Protein AF-A0A6L4Y657-F1 (afdb_monomer)

Structure (mmCIF, N/CA/C/O backbone):
data_AF-A0A6L4Y657-F1
#
_entry.id   AF-A0A6L4Y657-F1
#
loop_
_atom_site.group_PDB
_atom_site.id
_atom_site.type_symbol
_atom_site.label_atom_id
_atom_site.label_alt_id
_atom_site.label_comp_id
_atom_site.label_asym_id
_atom_site.label_entity_id
_atom_site.label_seq_id
_atom_site.pdbx_PDB_ins_code
_atom_site.Cartn_x
_atom_site.Cartn_y
_atom_site.Cartn_z
_atom_site.occupancy
_atom_site.B_iso_or_equiv
_atom_site.auth_seq_id
_atom_site.auth_comp_id
_atom_site.auth_asym_id
_atom_site.auth_atom_id
_atom_site.pdbx_PDB_model_num
ATOM 1 N N . MET A 1 1 ? -23.351 3.516 2.805 1.00 34.28 1 MET A N 1
ATOM 2 C CA . MET A 1 1 ? -22.267 2.798 3.510 1.00 34.28 1 MET A CA 1
ATOM 3 C C . MET A 1 1 ? -21.343 2.207 2.458 1.00 34.28 1 MET A C 1
ATOM 5 O O . MET A 1 1 ? -21.620 1.126 1.951 1.00 34.28 1 MET A O 1
ATOM 9 N N . GLU A 1 2 ? -20.310 2.940 2.047 1.00 42.41 2 GLU A N 1
ATOM 10 C CA . GLU A 1 2 ? -19.305 2.388 1.135 1.00 42.41 2 GLU A CA 1
ATOM 11 C C . GLU A 1 2 ? -18.458 1.377 1.917 1.00 42.41 2 GLU A C 1
ATOM 13 O O . GLU A 1 2 ? -17.798 1.712 2.897 1.00 42.41 2 GLU A O 1
ATOM 18 N N . LYS A 1 3 ? -18.573 0.099 1.549 1.00 40.62 3 LYS A N 1
ATOM 19 C CA . LYS A 1 3 ? -17.854 -1.005 2.184 1.00 40.62 3 LYS A CA 1
ATOM 20 C C . LYS A 1 3 ? -16.340 -0.835 1.999 1.00 40.62 3 LYS A C 1
ATOM 22 O O . LYS A 1 3 ? -15.845 -0.938 0.882 1.00 40.62 3 LYS A O 1
ATOM 27 N N . GLY A 1 4 ? -15.650 -0.640 3.123 1.00 53.66 4 GLY A N 1
ATOM 28 C CA . GLY A 1 4 ? -14.303 -1.119 3.460 1.00 53.66 4 GLY A CA 1
ATOM 29 C C . GLY A 1 4 ? -13.317 -1.326 2.314 1.00 53.66 4 GLY A C 1
ATOM 30 O O . GLY A 1 4 ? -13.069 -2.463 1.908 1.00 53.66 4 GLY A O 1
ATOM 31 N N . LYS A 1 5 ? -12.674 -0.248 1.858 1.00 71.31 5 LYS A N 1
ATOM 32 C CA . LYS A 1 5 ? -11.381 -0.403 1.185 1.00 71.31 5 LYS A CA 1
ATOM 33 C C . LYS A 1 5 ? -10.366 -0.840 2.244 1.00 71.31 5 LYS A C 1
ATOM 35 O O . LYS A 1 5 ? -10.402 -0.363 3.376 1.00 71.31 5 LYS A O 1
ATOM 40 N N . ARG A 1 6 ? -9.510 -1.799 1.891 1.00 83.94 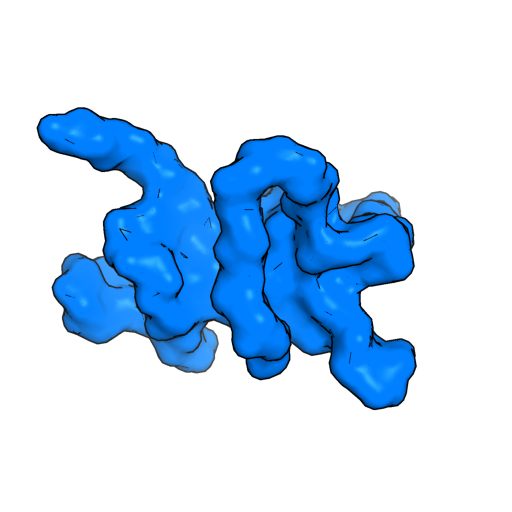6 ARG A N 1
ATOM 41 C CA . ARG A 1 6 ?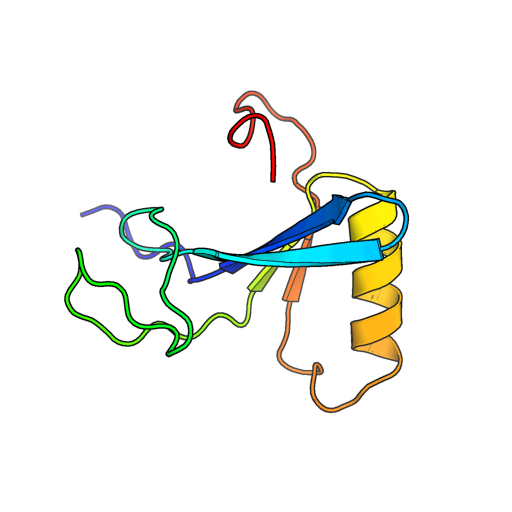 -8.456 -2.297 2.784 1.00 83.94 6 ARG A CA 1
ATOM 42 C C . ARG A 1 6 ? -7.428 -1.195 3.014 1.00 83.94 6 ARG A C 1
ATOM 44 O O . ARG A 1 6 ? -7.122 -0.460 2.075 1.00 83.94 6 ARG A O 1
ATOM 51 N N . ASP A 1 7 ? -6.898 -1.113 4.229 1.00 90.56 7 ASP A N 1
ATOM 52 C CA . ASP A 1 7 ? -5.740 -0.270 4.524 1.00 90.56 7 ASP A CA 1
ATOM 53 C C . ASP A 1 7 ? -4.570 -0.675 3.630 1.00 90.56 7 ASP A C 1
ATOM 55 O O . ASP A 1 7 ? -4.352 -1.869 3.378 1.00 90.56 7 ASP A O 1
ATOM 59 N N . TYR A 1 8 ? -3.838 0.315 3.131 1.00 91.00 8 TYR A N 1
ATOM 60 C CA . TYR A 1 8 ? -2.822 0.084 2.120 1.00 91.00 8 TYR A CA 1
ATOM 61 C C . TYR A 1 8 ? -1.564 0.908 2.359 1.00 91.00 8 TYR A C 1
ATOM 63 O O . TYR A 1 8 ? -1.605 2.003 2.905 1.00 91.00 8 TYR A O 1
ATOM 71 N N . PHE A 1 9 ? -0.436 0.376 1.912 1.00 91.56 9 PHE A N 1
ATOM 72 C CA . PHE A 1 9 ? 0.781 1.135 1.686 1.00 91.56 9 PHE A CA 1
ATOM 73 C C . PHE A 1 9 ? 0.767 1.671 0.264 1.00 91.56 9 PHE A C 1
ATOM 75 O O . PHE A 1 9 ? 0.508 0.909 -0.661 1.00 91.56 9 PHE A O 1
ATOM 82 N N . LEU A 1 10 ? 1.057 2.949 0.079 1.00 91.06 10 LEU A N 1
ATOM 83 C CA . LEU A 1 10 ? 1.434 3.485 -1.220 1.00 91.06 10 LEU A CA 1
ATOM 84 C C . LEU A 1 10 ? 2.945 3.312 -1.367 1.00 91.06 10 LEU A C 1
ATOM 86 O O . LEU A 1 10 ? 3.687 3.791 -0.513 1.00 91.06 10 LEU A O 1
ATOM 90 N N . ALA A 1 11 ? 3.374 2.586 -2.392 1.00 90.62 11 ALA A N 1
ATOM 91 C CA . ALA A 1 11 ? 4.773 2.350 -2.709 1.00 90.62 11 ALA A CA 1
ATOM 92 C C . ALA A 1 11 ? 5.153 3.080 -4.000 1.00 90.62 11 ALA A C 1
ATOM 94 O O . ALA A 1 11 ? 4.442 2.997 -5.002 1.00 90.62 11 ALA A O 1
ATOM 95 N N . CYS A 1 12 ? 6.295 3.748 -3.965 1.00 88.38 12 CYS A N 1
ATOM 96 C CA . CYS A 1 12 ? 6.813 4.612 -5.022 1.00 88.38 12 CYS A CA 1
ATOM 97 C C . CYS A 1 12 ? 8.343 4.590 -4.970 1.00 88.38 12 CYS A C 1
ATOM 99 O O . CYS A 1 12 ? 8.932 4.234 -3.947 1.00 88.38 12 CYS A O 1
ATOM 101 N N . VAL A 1 13 ? 9.000 4.927 -6.076 1.00 86.81 13 VAL A N 1
ATOM 102 C CA . VAL A 1 13 ? 10.461 5.051 -6.111 1.00 86.81 13 VAL A CA 1
ATOM 103 C C . VAL A 1 13 ? 10.825 6.530 -6.032 1.00 86.81 13 VAL A C 1
ATOM 105 O O . VAL A 1 13 ? 10.618 7.268 -6.989 1.00 86.81 13 VAL A O 1
ATOM 108 N N . GLU A 1 14 ? 11.383 6.951 -4.899 1.00 83.88 14 GLU A N 1
ATOM 109 C CA . GLU A 1 14 ? 11.895 8.307 -4.669 1.00 83.88 14 GLU A CA 1
ATOM 110 C C . GLU A 1 14 ? 13.423 8.229 -4.538 1.00 83.88 14 GLU A C 1
ATOM 112 O O . GLU A 1 14 ? 13.946 7.385 -3.808 1.00 83.88 14 GLU A O 1
ATOM 117 N N . ASP A 1 15 ? 14.158 9.047 -5.300 1.00 83.00 15 ASP A N 1
ATOM 118 C CA . ASP A 1 15 ? 15.634 9.071 -5.303 1.00 83.00 15 ASP A CA 1
ATOM 119 C C . ASP A 1 15 ? 16.296 7.687 -5.504 1.00 83.00 15 ASP A C 1
ATOM 121 O O . ASP A 1 15 ? 17.343 7.364 -4.940 1.00 83.00 15 ASP A O 1
ATOM 125 N N . GLY A 1 16 ? 15.662 6.825 -6.308 1.00 80.38 16 GLY A N 1
ATOM 126 C CA . GLY A 1 16 ? 16.143 5.467 -6.594 1.00 80.38 16 GLY A CA 1
ATOM 127 C C . GLY A 1 16 ? 15.938 4.461 -5.455 1.00 80.38 16 GLY A C 1
ATOM 128 O O . GLY A 1 16 ? 16.376 3.316 -5.569 1.00 80.38 16 GLY A O 1
ATOM 129 N N . SER A 1 17 ? 15.260 4.860 -4.379 1.00 82.31 17 SER A N 1
ATOM 130 C CA . SER A 1 17 ? 14.902 4.004 -3.250 1.00 82.31 17 SER A CA 1
ATOM 131 C C . SER A 1 17 ? 13.393 3.795 -3.184 1.00 82.31 17 SER A C 1
ATOM 133 O O . SER A 1 17 ? 12.605 4.676 -3.515 1.00 82.31 17 SER A O 1
ATOM 135 N N . LEU A 1 18 ? 12.973 2.608 -2.746 1.00 84.50 18 LEU A N 1
ATOM 136 C CA . LEU A 1 18 ? 11.556 2.324 -2.567 1.00 84.50 18 LEU A CA 1
ATOM 137 C C . LEU A 1 18 ? 11.043 2.998 -1.284 1.00 84.50 18 LEU A C 1
ATOM 139 O O . LEU A 1 18 ? 11.416 2.608 -0.177 1.00 84.50 18 LEU A O 1
ATOM 143 N N . SER A 1 19 ? 10.164 3.978 -1.452 1.00 88.19 19 SER A N 1
ATOM 144 C CA . SER A 1 19 ? 9.441 4.685 -0.398 1.00 88.19 19 SER A CA 1
ATOM 145 C C . SER A 1 19 ? 8.062 4.044 -0.213 1.00 88.19 19 SER A C 1
ATOM 147 O O . SER A 1 19 ? 7.411 3.653 -1.184 1.00 88.19 19 SER A O 1
ATOM 149 N N . MET A 1 20 ? 7.626 3.869 1.039 1.00 88.12 20 MET A N 1
ATOM 150 C CA . MET A 1 20 ? 6.331 3.270 1.380 1.00 88.12 20 MET A CA 1
ATOM 151 C C . MET A 1 20 ? 5.621 4.100 2.447 1.00 88.12 20 MET A C 1
ATOM 153 O O . MET A 1 20 ? 6.114 4.226 3.566 1.00 88.12 20 MET A O 1
ATOM 157 N N . LYS A 1 21 ? 4.431 4.614 2.130 1.00 91.31 21 LYS A N 1
ATOM 158 C CA . LYS A 1 21 ? 3.627 5.445 3.039 1.00 91.31 21 LYS A CA 1
ATOM 159 C C . LYS A 1 21 ? 2.307 4.745 3.388 1.00 91.31 21 LYS A C 1
ATOM 161 O O . LYS A 1 21 ? 1.613 4.290 2.478 1.00 91.31 21 LYS A O 1
ATOM 166 N N . PRO A 1 22 ? 1.948 4.591 4.674 1.00 92.69 22 PRO A N 1
ATOM 167 C CA . PRO A 1 22 ? 0.728 3.896 5.082 1.00 92.69 22 PRO A CA 1
ATOM 168 C C . PRO A 1 22 ? -0.501 4.814 4.998 1.00 92.69 22 PRO A C 1
ATOM 170 O O . PRO A 1 22 ? -0.456 5.952 5.450 1.00 92.69 22 PRO A O 1
ATOM 173 N N . TYR A 1 23 ? -1.620 4.312 4.476 1.00 92.12 23 TYR A N 1
ATOM 174 C CA . TYR A 1 23 ? -2.883 5.042 4.343 1.00 92.12 23 TYR A CA 1
ATOM 175 C C . TYR A 1 23 ? -4.063 4.232 4.880 1.00 92.12 23 TYR A C 1
ATOM 177 O O . TYR A 1 23 ? -4.178 3.019 4.673 1.00 92.12 23 TYR A O 1
ATOM 185 N N . CYS A 1 24 ? -4.984 4.934 5.536 1.00 92.00 24 CYS A N 1
ATOM 186 C CA . CYS A 1 24 ? -6.233 4.370 6.015 1.00 92.00 24 CYS A CA 1
ATOM 187 C C . CYS A 1 24 ? -7.141 4.036 4.829 1.00 92.00 24 CYS A C 1
ATOM 189 O O . CYS A 1 24 ? -7.486 4.911 4.035 1.00 92.00 24 CYS A O 1
ATOM 191 N N . GLY A 1 25 ? -7.606 2.792 4.736 1.00 87.88 25 GLY A N 1
ATOM 192 C CA . GLY A 1 25 ? -8.546 2.397 3.688 1.00 87.88 25 GLY A CA 1
ATOM 193 C C . GLY A 1 25 ? -9.921 3.055 3.850 1.00 87.88 25 GLY A C 1
ATOM 194 O O . GLY A 1 25 ? -10.625 3.275 2.867 1.00 87.88 25 GLY A O 1
ATOM 195 N N . SER A 1 26 ? -10.288 3.416 5.083 1.00 87.50 26 SER A N 1
ATOM 196 C CA . SER A 1 26 ? -11.587 4.017 5.398 1.00 87.50 26 SER A CA 1
ATOM 197 C C . SER A 1 26 ? -11.668 5.496 5.003 1.00 87.50 26 SER A C 1
ATOM 199 O O . SER A 1 26 ? -12.580 5.883 4.276 1.00 87.50 26 SER A O 1
ATOM 201 N N . CYS A 1 27 ? -10.709 6.323 5.441 1.00 88.94 27 CYS A N 1
ATOM 202 C CA . CYS A 1 27 ? -10.728 7.771 5.185 1.00 88.94 27 CYS A CA 1
ATOM 203 C C . CYS A 1 27 ? -9.736 8.244 4.113 1.00 88.94 27 CYS A C 1
ATOM 205 O O . CYS A 1 27 ? -9.818 9.391 3.686 1.00 88.94 27 CYS A O 1
ATOM 207 N N . GLY A 1 28 ? -8.800 7.396 3.677 1.00 87.69 28 GLY A N 1
ATOM 208 C CA . GLY A 1 28 ? -7.782 7.750 2.683 1.00 87.69 28 GLY A CA 1
ATOM 209 C C . GLY A 1 28 ? -6.661 8.656 3.198 1.00 87.69 28 GLY A C 1
ATOM 210 O O . GLY A 1 28 ? -5.830 9.078 2.401 1.00 87.69 28 GLY A O 1
ATOM 211 N N . LEU A 1 29 ? -6.620 8.964 4.498 1.00 90.56 29 LEU A N 1
ATOM 212 C CA . LEU A 1 29 ? -5.553 9.766 5.102 1.00 90.56 29 LEU A CA 1
ATOM 213 C C . LEU A 1 29 ? -4.338 8.909 5.456 1.00 90.56 29 LEU A C 1
ATOM 215 O O . LEU A 1 29 ? -4.472 7.714 5.733 1.00 90.56 29 LEU A O 1
ATOM 219 N N . GLN A 1 30 ? -3.165 9.541 5.465 1.00 91.69 30 GLN A N 1
ATOM 220 C CA . GLN A 1 30 ? -1.929 8.900 5.894 1.00 91.69 30 GLN A CA 1
ATOM 221 C C . GLN A 1 30 ? -2.028 8.500 7.373 1.00 91.69 30 GLN A C 1
ATOM 223 O O . GLN A 1 30 ? -2.582 9.231 8.195 1.00 91.69 30 GLN A O 1
ATOM 228 N N . LEU A 1 31 ? -1.529 7.310 7.691 1.00 92.25 31 LEU A N 1
ATOM 229 C CA . LEU A 1 31 ? -1.437 6.801 9.055 1.00 92.25 31 LEU A CA 1
ATOM 230 C C . LEU A 1 31 ? -0.150 7.303 9.708 1.00 92.25 31 LEU A C 1
ATOM 232 O O . LEU A 1 31 ? 0.841 7.562 9.023 1.00 92.25 31 LEU A O 1
ATOM 236 N N . ASN A 1 32 ? -0.158 7.401 11.034 1.00 91.56 32 ASN A N 1
ATOM 237 C CA . ASN A 1 32 ? 1.059 7.683 11.786 1.00 91.56 32 ASN A CA 1
ATOM 238 C C . ASN A 1 32 ? 1.998 6.454 11.825 1.00 91.56 32 ASN A C 1
ATOM 240 O O . ASN A 1 32 ? 1.700 5.394 11.266 1.00 91.56 32 ASN A O 1
ATOM 244 N N . GLU A 1 33 ? 3.136 6.597 12.502 1.00 88.00 33 GLU A N 1
ATOM 245 C CA . GLU A 1 33 ? 4.160 5.547 12.639 1.00 88.00 33 GLU A CA 1
ATOM 246 C C . GLU A 1 33 ? 3.640 4.284 13.345 1.00 88.00 33 GLU A C 1
ATOM 248 O O . GLU A 1 33 ? 4.099 3.176 13.063 1.00 88.00 33 GLU A O 1
ATOM 253 N N . ASP A 1 34 ? 2.624 4.436 14.196 1.00 90.62 34 ASP A N 1
ATOM 254 C CA . ASP A 1 34 ? 1.942 3.339 14.877 1.00 90.62 34 ASP A CA 1
ATOM 255 C C . ASP A 1 34 ? 0.868 2.667 14.014 1.00 90.62 34 ASP A C 1
ATOM 257 O O . ASP A 1 34 ? 0.189 1.771 14.500 1.00 90.62 34 ASP A O 1
ATOM 261 N N . TYR A 1 35 ? 0.677 3.059 12.749 1.00 90.19 35 TYR A N 1
ATOM 262 C CA . TYR A 1 35 ? -0.438 2.610 11.898 1.00 90.19 35 TYR A CA 1
ATOM 263 C C . TYR A 1 35 ? -1.821 2.957 12.465 1.00 90.19 35 TYR A C 1
ATOM 265 O O . TYR A 1 35 ? -2.820 2.297 12.163 1.00 90.19 35 TYR A O 1
ATOM 273 N N . PHE A 1 36 ? -1.896 4.005 13.277 1.00 92.56 36 PHE A N 1
ATOM 274 C CA . PHE A 1 36 ? -3.131 4.527 13.829 1.00 92.56 36 PHE A CA 1
ATOM 275 C C . PHE A 1 36 ? -3.670 5.654 12.947 1.00 92.56 36 PHE A C 1
ATOM 277 O O . PHE A 1 36 ? -2.952 6.570 12.538 1.00 92.56 36 PHE A O 1
ATOM 284 N N . CYS A 1 37 ? -4.963 5.584 12.640 1.00 92.25 37 CYS A N 1
ATOM 285 C CA . CYS A 1 37 ? -5.656 6.649 11.936 1.00 92.25 37 CYS A CA 1
ATOM 286 C C . CYS A 1 37 ? -6.275 7.607 12.949 1.00 92.25 37 CYS A C 1
ATOM 288 O O . CYS A 1 37 ? -7.275 7.263 13.577 1.00 92.25 37 CYS A O 1
ATOM 290 N N . GLU A 1 38 ? -5.751 8.827 13.057 1.00 92.56 38 GLU A N 1
ATOM 291 C CA . GLU A 1 38 ? -6.299 9.838 13.973 1.00 92.56 38 GLU A CA 1
ATOM 292 C C . GLU A 1 38 ? -7.731 10.252 13.607 1.00 92.56 38 GLU A C 1
ATOM 294 O O . GLU A 1 38 ? -8.562 10.473 14.483 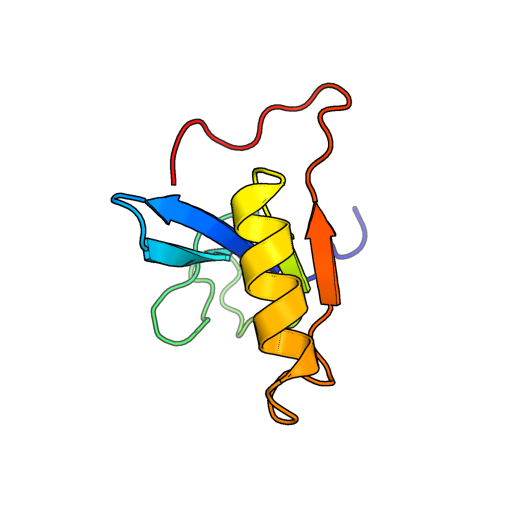1.00 92.56 38 GLU A O 1
ATOM 299 N N . ASN A 1 39 ? -8.059 10.270 12.313 1.00 91.31 39 ASN A N 1
ATOM 300 C CA . ASN A 1 39 ? -9.391 10.643 11.837 1.00 91.31 39 ASN A CA 1
ATOM 301 C C . ASN A 1 39 ? -10.453 9.562 12.101 1.00 91.31 39 ASN A C 1
ATOM 303 O O . ASN A 1 39 ? -11.592 9.876 12.428 1.00 91.31 39 ASN A O 1
ATOM 307 N N . CYS A 1 40 ? -10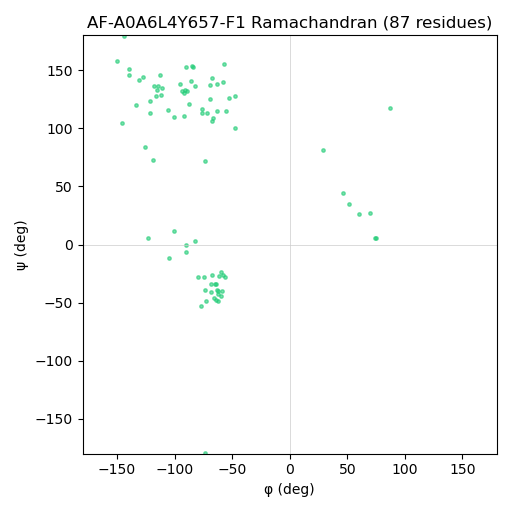.100 8.285 11.937 1.00 90.31 40 CYS A N 1
ATOM 308 C CA . CYS A 1 40 ? -11.006 7.164 12.221 1.00 90.31 40 CYS A CA 1
ATOM 309 C C . CYS A 1 40 ? -10.902 6.675 13.673 1.00 90.31 40 CYS A C 1
ATOM 311 O O . CYS A 1 40 ? -11.641 5.770 14.059 1.00 90.31 40 CYS A O 1
ATOM 313 N N . GLN A 1 41 ? -9.948 7.213 14.440 1.00 91.75 41 GLN A N 1
ATOM 314 C CA . GLN A 1 41 ? -9.575 6.783 15.787 1.00 91.75 41 GLN A CA 1
ATOM 315 C C . GLN A 1 41 ? -9.424 5.258 15.904 1.00 91.75 41 GLN A C 1
ATOM 317 O O . GLN A 1 41 ? -9.944 4.630 16.823 1.00 91.75 41 GLN A O 1
ATOM 322 N N . SER A 1 42 ? -8.765 4.645 14.919 1.00 89.19 42 SER A N 1
ATOM 323 C CA . SER A 1 42 ? -8.705 3.189 14.767 1.00 89.19 42 SER A CA 1
ATOM 324 C C . SER A 1 42 ? -7.318 2.712 14.350 1.00 89.19 42 SER A C 1
ATOM 326 O O . SER A 1 42 ? -6.633 3.369 13.565 1.00 89.19 42 SER A O 1
ATOM 328 N N . GLN A 1 43 ? -6.942 1.531 14.841 1.00 91.69 43 GLN A N 1
ATOM 329 C CA . GLN A 1 43 ? -5.727 0.830 14.440 1.00 91.69 43 GLN A CA 1
ATOM 330 C C . GLN A 1 43 ? -5.924 0.184 13.063 1.00 91.69 43 GLN A C 1
ATOM 332 O O . GLN A 1 43 ? -6.757 -0.712 12.907 1.00 91.69 43 GLN A O 1
ATOM 337 N N . CYS A 1 44 ? -5.147 0.614 12.074 1.00 90.12 44 CYS A N 1
ATOM 338 C CA . CYS A 1 44 ? -5.186 0.069 10.722 1.00 90.12 44 CYS A CA 1
ATOM 339 C C . CYS A 1 44 ? -4.201 -1.094 10.568 1.00 90.12 44 CYS A C 1
ATOM 341 O O . CYS A 1 44 ? -3.176 -1.178 11.249 1.00 90.12 44 CYS A O 1
ATOM 343 N N . ARG A 1 45 ? -4.504 -2.011 9.643 1.00 87.94 45 ARG A N 1
ATOM 344 C CA . ARG A 1 45 ? -3.636 -3.155 9.332 1.00 87.94 45 ARG A CA 1
ATOM 3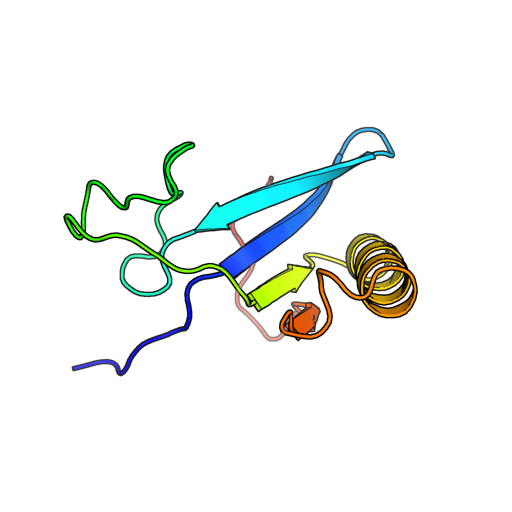45 C C . ARG A 1 45 ? -3.332 -3.198 7.843 1.00 87.94 45 ARG A C 1
ATOM 347 O O . ARG A 1 45 ? -3.949 -3.940 7.076 1.00 87.94 45 ARG A O 1
ATOM 354 N N . CYS A 1 46 ? -2.323 -2.431 7.450 1.00 87.06 46 CYS A N 1
ATOM 355 C CA . CYS A 1 46 ? -1.845 -2.389 6.077 1.00 87.06 46 CYS A CA 1
ATOM 356 C C . CYS A 1 46 ? -1.198 -3.731 5.698 1.00 87.06 46 CYS A C 1
ATOM 358 O O . CYS A 1 46 ? -0.104 -4.073 6.136 1.00 87.06 46 CYS A O 1
ATOM 360 N N . THR A 1 47 ? -1.899 -4.514 4.884 1.00 87.56 47 THR A N 1
ATOM 361 C CA . THR A 1 47 ? -1.396 -5.767 4.271 1.00 87.56 47 THR A CA 1
ATOM 362 C C . THR A 1 47 ? -1.490 -5.716 2.749 1.00 87.56 47 THR A C 1
ATOM 364 O O . THR A 1 47 ? -1.235 -6.690 2.043 1.00 87.56 47 THR A O 1
ATOM 367 N N . HIS A 1 48 ? -1.876 -4.560 2.229 1.00 90.06 48 HIS A N 1
ATOM 368 C CA . HIS A 1 48 ? -2.036 -4.309 0.818 1.00 90.06 48 HIS A CA 1
ATOM 369 C C . HIS A 1 48 ? -1.064 -3.212 0.406 1.00 90.06 48 HIS A C 1
ATOM 371 O O . HIS A 1 48 ? -0.900 -2.239 1.134 1.00 90.06 48 HIS A O 1
ATOM 377 N N . VAL A 1 49 ? -0.398 -3.376 -0.725 1.00 91.19 49 VAL A N 1
ATOM 378 C CA . VAL A 1 49 ? 0.583 -2.433 -1.253 1.00 91.19 49 VAL A CA 1
ATOM 379 C C . VAL A 1 49 ? 0.112 -2.003 -2.629 1.00 91.19 49 VAL A C 1
ATOM 381 O O . VAL A 1 49 ? -0.115 -2.838 -3.500 1.00 91.19 49 VAL A O 1
ATOM 384 N N . LYS A 1 50 ? -0.042 -0.701 -2.811 1.00 91.12 50 LYS A N 1
ATOM 385 C CA . LYS A 1 50 ? -0.404 -0.065 -4.067 1.00 91.12 50 LYS A CA 1
ATOM 386 C C . LYS A 1 50 ? 0.834 0.596 -4.623 1.00 91.12 50 LYS A C 1
ATOM 388 O O . LYS A 1 50 ? 1.365 1.510 -4.005 1.00 91.12 50 LYS A O 1
ATOM 393 N N . CYS A 1 51 ? 1.292 0.117 -5.761 1.00 90.62 51 CYS A N 1
ATOM 394 C CA . CYS A 1 51 ? 2.437 0.668 -6.459 1.00 90.62 51 CYS A CA 1
ATOM 395 C C . CYS A 1 51 ? 1.959 1.717 -7.456 1.00 90.62 51 CYS A C 1
ATOM 397 O O . CYS A 1 51 ? 1.025 1.460 -8.221 1.00 90.62 51 CYS A O 1
ATOM 399 N N . GLU A 1 52 ? 2.580 2.891 -7.426 1.00 86.25 52 GLU A N 1
ATOM 400 C CA . GLU A 1 52 ? 2.257 3.991 -8.337 1.00 86.25 52 GLU A CA 1
ATOM 401 C C . GLU A 1 52 ? 2.584 3.638 -9.797 1.00 86.25 52 GLU A C 1
ATOM 403 O O . GLU A 1 52 ? 1.859 4.006 -10.721 1.00 86.25 52 GLU A O 1
ATOM 408 N N . ASP A 1 53 ? 3.642 2.859 -9.999 1.00 85.62 53 ASP A N 1
ATOM 409 C CA . ASP A 1 53 ? 4.237 2.591 -11.300 1.00 85.62 53 ASP A CA 1
ATOM 410 C C . ASP A 1 53 ? 4.763 1.142 -11.401 1.00 85.62 53 ASP A C 1
ATOM 412 O O . ASP A 1 53 ? 4.639 0.320 -10.485 1.00 85.62 53 ASP A O 1
ATOM 416 N N . ARG A 1 54 ? 5.313 0.785 -12.568 1.00 86.50 54 ARG A N 1
ATOM 417 C CA . ARG A 1 54 ? 5.826 -0.572 -12.824 1.00 86.50 54 ARG A CA 1
ATOM 418 C C . ARG A 1 54 ? 7.152 -0.862 -12.128 1.00 86.50 54 ARG A C 1
ATOM 420 O O . ARG A 1 54 ? 7.405 -2.033 -11.831 1.00 86.50 54 ARG A O 1
ATOM 427 N N . ASP A 1 55 ? 7.977 0.144 -11.878 1.00 87.44 55 ASP A N 1
ATOM 428 C CA . ASP A 1 55 ? 9.272 -0.013 -11.223 1.00 87.44 55 ASP A CA 1
ATOM 429 C C . ASP A 1 55 ? 9.057 -0.295 -9.734 1.00 87.44 55 ASP A C 1
ATOM 431 O O . ASP A 1 55 ? 9.545 -1.310 -9.224 1.00 87.44 55 ASP A O 1
ATOM 435 N N . SER A 1 56 ? 8.217 0.502 -9.063 1.00 89.38 56 SER A N 1
ATOM 436 C CA . SER A 1 56 ? 7.803 0.248 -7.674 1.00 89.38 56 SER A CA 1
ATOM 437 C C . SER A 1 56 ? 7.107 -1.111 -7.515 1.00 89.38 56 SER A C 1
ATOM 439 O O . SER A 1 56 ? 7.397 -1.844 -6.563 1.00 89.38 56 SER A O 1
ATOM 441 N N . TYR A 1 57 ? 6.263 -1.508 -8.476 1.00 91.06 57 TYR A N 1
ATOM 442 C CA . TYR A 1 57 ? 5.645 -2.840 -8.498 1.00 91.06 57 TYR A CA 1
ATOM 443 C C . TYR A 1 57 ? 6.677 -3.963 -8.613 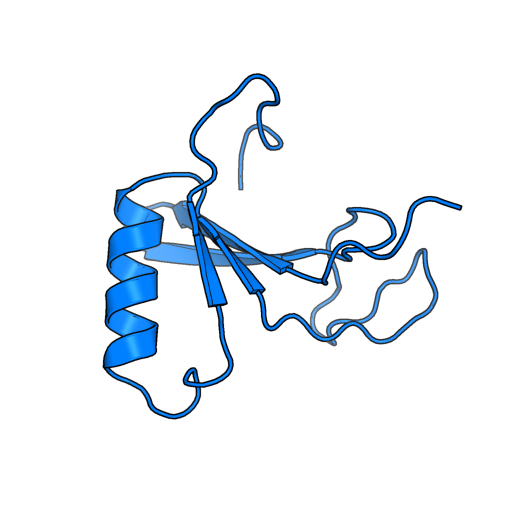1.00 91.06 57 TYR A C 1
ATOM 445 O O . TYR A 1 57 ? 6.632 -4.923 -7.846 1.00 91.06 57 TYR A O 1
ATOM 453 N N . SER A 1 58 ? 7.615 -3.852 -9.554 1.00 89.44 58 SER A N 1
ATOM 454 C CA . SER A 1 58 ? 8.620 -4.892 -9.797 1.00 89.44 58 SER A CA 1
ATOM 455 C C . SER A 1 58 ? 9.529 -5.088 -8.582 1.00 89.44 58 SER A C 1
ATOM 457 O O . SER A 1 58 ? 9.841 -6.223 -8.216 1.00 89.44 58 SER A O 1
ATOM 459 N N . LEU A 1 59 ? 9.905 -3.992 -7.914 1.00 88.69 59 LEU A N 1
ATOM 460 C CA . LEU A 1 59 ? 10.664 -4.033 -6.665 1.00 88.69 59 LEU A CA 1
ATOM 461 C C . LEU A 1 59 ? 9.864 -4.696 -5.537 1.00 88.69 59 LEU A C 1
ATOM 463 O O . LEU A 1 59 ? 10.386 -5.596 -4.874 1.00 88.69 59 LEU A O 1
ATOM 467 N N . MET A 1 60 ? 8.597 -4.314 -5.339 1.00 89.19 60 MET A N 1
ATOM 468 C CA . MET A 1 60 ? 7.776 -4.908 -4.278 1.00 89.19 60 MET A CA 1
ATOM 469 C C . MET A 1 60 ? 7.419 -6.369 -4.518 1.00 89.19 60 MET A C 1
ATOM 471 O O . MET A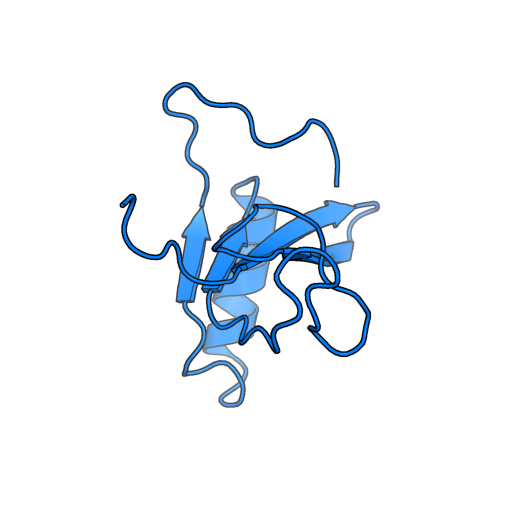 1 60 ? 7.487 -7.165 -3.583 1.00 89.19 60 MET A O 1
ATOM 475 N N . ASP A 1 61 ? 7.093 -6.756 -5.748 1.00 90.12 61 ASP A N 1
ATOM 476 C CA . ASP A 1 61 ? 6.843 -8.154 -6.103 1.00 90.12 61 ASP A CA 1
ATOM 477 C C . ASP A 1 61 ? 8.083 -9.020 -5.824 1.00 90.12 61 ASP A C 1
ATOM 479 O O . ASP A 1 61 ? 7.985 -10.076 -5.190 1.00 90.12 61 ASP A O 1
ATOM 483 N N . ALA A 1 62 ? 9.273 -8.536 -6.197 1.00 88.88 62 ALA A N 1
ATOM 484 C CA . ALA A 1 62 ? 10.526 -9.216 -5.888 1.00 88.88 62 ALA A CA 1
ATOM 485 C C . ALA A 1 62 ? 10.779 -9.320 -4.372 1.00 88.88 62 ALA A C 1
ATOM 487 O O . ALA A 1 62 ? 11.240 -10.364 -3.902 1.00 88.88 62 ALA A O 1
ATOM 488 N N . LEU A 1 63 ? 10.469 -8.275 -3.596 1.00 87.00 63 LEU A N 1
ATOM 489 C CA . LEU A 1 63 ? 10.608 -8.275 -2.135 1.00 87.00 63 LEU A CA 1
ATOM 490 C C . LEU A 1 63 ? 9.657 -9.271 -1.464 1.00 87.00 63 LEU A C 1
ATOM 492 O O . LEU A 1 63 ? 10.098 -10.046 -0.612 1.00 87.00 63 LEU A O 1
ATOM 496 N N . ILE A 1 64 ? 8.385 -9.290 -1.874 1.00 87.38 64 ILE A N 1
ATOM 497 C CA . ILE A 1 64 ? 7.364 -10.202 -1.342 1.00 87.38 64 ILE A CA 1
ATOM 498 C C . ILE A 1 64 ? 7.744 -11.658 -1.620 1.00 87.38 64 ILE A C 1
ATOM 500 O O . ILE A 1 64 ? 7.649 -12.505 -0.734 1.00 87.38 64 ILE A O 1
ATOM 504 N N . LYS A 1 65 ? 8.236 -11.952 -2.829 1.00 86.88 65 LYS A N 1
ATOM 505 C CA . LYS A 1 65 ? 8.669 -13.305 -3.209 1.00 86.88 65 LYS A CA 1
ATOM 506 C C . LYS A 1 65 ? 9.920 -13.769 -2.466 1.00 86.88 65 LYS A C 1
ATOM 508 O O . LYS A 1 65 ? 10.045 -14.958 -2.183 1.00 86.88 65 LYS A O 1
ATOM 513 N N . LYS A 1 66 ? 10.849 -12.859 -2.158 1.00 87.00 66 LYS A N 1
ATOM 514 C CA . LYS A 1 66 ? 12.111 -13.191 -1.475 1.00 87.00 66 LYS A CA 1
ATOM 515 C C . LYS A 1 66 ? 11.963 -13.374 0.035 1.00 87.00 66 LYS A C 1
ATOM 517 O O . LYS A 1 66 ? 12.758 -14.098 0.622 1.00 87.00 66 LYS A O 1
ATOM 522 N N . ASN A 1 67 ? 10.989 -12.722 0.668 1.00 85.12 67 ASN A N 1
ATOM 523 C CA . ASN A 1 67 ? 10.880 -12.666 2.126 1.00 85.12 67 ASN A CA 1
ATOM 524 C C . ASN A 1 67 ? 9.544 -13.229 2.622 1.00 85.12 67 ASN A C 1
ATOM 526 O O . ASN A 1 67 ? 8.495 -12.606 2.475 1.00 85.12 67 ASN A O 1
ATOM 530 N N . GLU A 1 68 ? 9.589 -14.358 3.336 1.00 80.94 68 GLU A N 1
ATOM 531 C CA . GLU A 1 68 ? 8.387 -15.028 3.856 1.00 80.94 68 GLU A CA 1
ATOM 532 C C . GLU A 1 68 ? 7.551 -14.166 4.813 1.00 80.94 68 GLU A C 1
ATOM 534 O O . GLU A 1 68 ? 6.3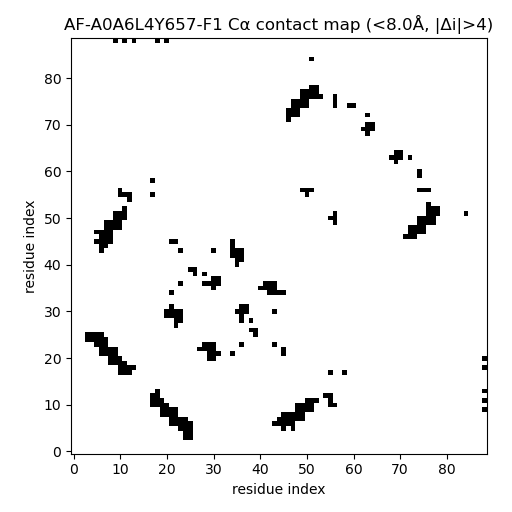43 -14.364 4.928 1.00 80.94 68 GLU A O 1
ATOM 539 N N . ARG A 1 69 ? 8.164 -13.163 5.455 1.00 81.69 69 ARG A N 1
ATOM 540 C CA . ARG A 1 69 ? 7.467 -12.181 6.304 1.00 81.69 69 ARG A CA 1
ATOM 541 C C . ARG A 1 69 ? 6.377 -11.413 5.557 1.00 81.69 69 ARG A C 1
ATOM 543 O O . ARG A 1 69 ? 5.402 -10.993 6.174 1.00 81.69 69 ARG A O 1
ATOM 550 N N . PHE A 1 70 ? 6.510 -11.279 4.241 1.00 80.81 70 PHE A N 1
ATOM 551 C CA . PHE A 1 70 ? 5.544 -10.592 3.396 1.00 80.81 70 PHE A CA 1
ATOM 552 C C . PHE A 1 70 ? 4.605 -11.550 2.648 1.00 80.81 70 PHE A C 1
ATOM 554 O O . PHE A 1 70 ? 3.849 -11.100 1.799 1.00 80.81 70 PHE A O 1
ATOM 561 N N . LYS A 1 71 ? 4.560 -12.852 2.977 1.00 78.19 71 LYS A N 1
ATOM 562 C CA . LYS A 1 71 ? 3.647 -13.817 2.318 1.00 78.19 71 LYS A CA 1
ATOM 563 C C . LYS A 1 71 ? 2.166 -13.431 2.379 1.00 78.19 71 LYS A C 1
ATOM 565 O O . LYS A 1 71 ? 1.400 -13.822 1.509 1.00 78.19 71 LYS A O 1
ATOM 570 N N . ASN A 1 72 ? 1.765 -12.687 3.409 1.00 84.75 72 ASN A N 1
ATOM 571 C CA . ASN A 1 72 ? 0.390 -12.203 3.569 1.00 84.75 72 ASN A CA 1
ATOM 572 C C . ASN A 1 72 ? 0.156 -10.830 2.923 1.00 84.75 72 ASN A C 1
ATOM 574 O O . ASN A 1 72 ? -0.946 -10.292 3.025 1.00 84.75 72 ASN A O 1
ATOM 578 N N . PHE A 1 73 ? 1.186 -10.244 2.310 1.00 88.31 73 PHE A N 1
ATOM 579 C CA . PHE A 1 73 ? 1.070 -8.977 1.614 1.00 88.31 73 PHE A CA 1
ATOM 580 C C . PHE A 1 73 ? 0.595 -9.214 0.188 1.00 88.31 73 PHE A C 1
ATOM 582 O O . PHE A 1 73 ? 0.995 -10.160 -0.486 1.00 88.31 73 PHE A O 1
ATOM 589 N N . THR A 1 74 ? -0.269 -8.321 -0.268 1.00 88.56 74 THR A N 1
ATOM 590 C CA . THR A 1 74 ? -0.753 -8.292 -1.648 1.00 88.56 74 THR A CA 1
ATOM 591 C C . THR A 1 74 ? -0.259 -7.016 -2.297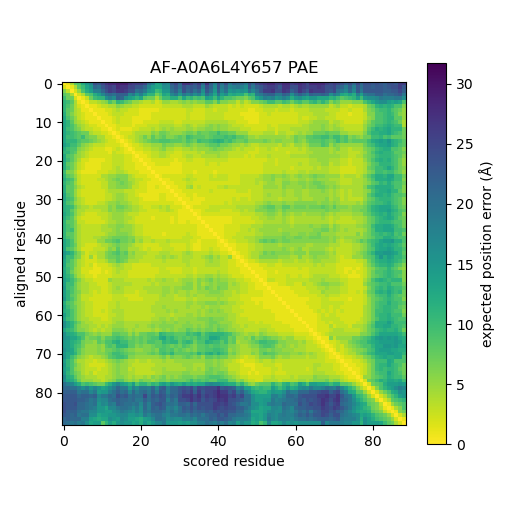 1.00 88.56 74 THR A C 1
ATOM 593 O O . THR A 1 74 ? -0.320 -5.965 -1.667 1.00 88.56 74 THR A O 1
ATOM 596 N N . VAL A 1 75 ? 0.226 -7.105 -3.532 1.00 90.25 75 VAL A N 1
ATOM 597 C CA . VAL A 1 75 ? 0.691 -5.951 -4.302 1.00 90.25 75 VAL A CA 1
ATOM 598 C C . VAL A 1 75 ? -0.206 -5.753 -5.519 1.00 90.25 75 VAL A C 1
ATOM 600 O O . VAL A 1 75 ? -0.530 -6.713 -6.217 1.00 90.25 75 VAL A O 1
ATOM 603 N N . GLU A 1 76 ? -0.632 -4.519 -5.756 1.00 89.62 76 GLU A N 1
ATOM 604 C CA . GLU A 1 76 ? -1.332 -4.109 -6.970 1.00 89.62 76 GLU A CA 1
ATOM 605 C C . GLU A 1 76 ? -0.634 -2.901 -7.586 1.00 89.62 76 GLU A C 1
ATOM 607 O O . GLU A 1 76 ? -0.124 -2.036 -6.878 1.00 89.62 76 GLU A O 1
ATOM 612 N N . ILE A 1 77 ? -0.610 -2.836 -8.913 1.00 87.69 77 ILE A N 1
ATOM 613 C CA . ILE A 1 77 ? -0.189 -1.637 -9.632 1.00 87.69 77 ILE A CA 1
ATOM 614 C C . ILE A 1 77 ? -1.416 -0.769 -9.899 1.00 87.69 77 ILE A C 1
ATOM 616 O O . ILE A 1 77 ? -2.438 -1.252 -10.395 1.00 87.69 77 ILE A O 1
ATOM 620 N N . LEU A 1 78 ? -1.304 0.524 -9.611 1.00 81.94 78 LEU A N 1
ATOM 621 C CA . LEU A 1 78 ? -2.293 1.525 -9.988 1.00 81.94 78 LEU A CA 1
ATOM 622 C C . LEU A 1 78 ? -2.186 1.787 -11.497 1.00 81.94 78 LEU A C 1
ATOM 624 O O . LEU A 1 78 ? -1.692 2.813 -11.950 1.00 81.94 78 LEU A O 1
ATOM 628 N N . LEU A 1 79 ? -2.626 0.827 -12.315 1.00 64.12 79 LEU A N 1
ATOM 629 C CA . LEU A 1 79 ? -2.724 1.021 -13.759 1.00 64.12 79 LEU A CA 1
ATOM 630 C C . LEU A 1 79 ? -3.808 2.068 -14.019 1.00 64.12 79 LEU A C 1
ATOM 632 O O . LEU A 1 79 ? -4.992 1.812 -13.808 1.00 64.12 79 LEU A O 1
ATOM 636 N N . ASN A 1 80 ? -3.385 3.257 -14.445 1.00 54.59 80 ASN A N 1
ATOM 637 C CA . ASN A 1 80 ? -4.240 4.406 -14.720 1.00 54.59 80 ASN A CA 1
ATOM 638 C C . ASN A 1 80 ? -5.469 4.048 -15.572 1.00 54.59 80 ASN A C 1
ATOM 640 O O . ASN A 1 80 ? -5.420 3.991 -16.798 1.00 54.59 80 ASN A O 1
ATOM 644 N N . GLY A 1 81 ? -6.604 3.901 -14.893 1.00 47.53 81 GLY A N 1
ATOM 645 C CA . GLY A 1 81 ? -7.946 4.021 -15.440 1.00 47.53 81 GLY A CA 1
ATOM 646 C C . GLY A 1 81 ? -8.671 5.170 -14.739 1.00 47.53 81 GLY A C 1
ATOM 647 O O . GLY A 1 81 ? -9.558 4.937 -13.927 1.00 47.53 81 GLY A O 1
ATOM 648 N N . ASN A 1 82 ? -8.288 6.414 -15.046 1.00 42.72 82 ASN A N 1
ATOM 649 C CA . ASN A 1 82 ? -9.050 7.641 -14.750 1.00 42.72 82 ASN A CA 1
ATOM 650 C C . ASN A 1 82 ? -9.211 8.131 -13.293 1.00 42.72 82 ASN A C 1
ATOM 652 O O . ASN A 1 82 ? -10.151 8.877 -13.034 1.00 42.72 82 ASN A O 1
ATOM 656 N N . LYS A 1 83 ? -8.304 7.840 -12.350 1.00 44.31 83 LYS A N 1
ATOM 657 C CA . LYS A 1 83 ? -8.149 8.666 -11.128 1.00 44.31 83 LYS A CA 1
ATOM 658 C C . LYS A 1 83 ? -6.681 8.697 -10.722 1.00 44.31 83 LYS A C 1
ATOM 660 O O . LYS A 1 83 ? -6.176 7.696 -10.229 1.00 44.31 83 LYS A O 1
ATOM 665 N N . GLN A 1 84 ? -6.016 9.824 -10.975 1.00 43.75 84 GLN A N 1
ATOM 666 C CA . GLN A 1 84 ? -4.646 10.060 -10.522 1.00 43.75 84 GLN A CA 1
ATOM 667 C C . GLN A 1 84 ? -4.575 9.797 -9.005 1.00 43.75 84 GLN A C 1
ATOM 669 O O . GLN A 1 84 ? -5.385 10.378 -8.272 1.00 43.75 84 GLN A O 1
ATOM 674 N N . PRO A 1 85 ? -3.668 8.933 -8.510 1.00 51.41 85 PRO A N 1
ATOM 675 C CA . PRO A 1 85 ? -3.266 9.010 -7.111 1.00 51.41 85 PRO A CA 1
ATOM 676 C C . PRO A 1 85 ? -2.711 10.421 -6.835 1.00 51.41 85 PRO A C 1
ATOM 678 O O . PRO A 1 85 ? -2.332 11.115 -7.785 1.00 51.41 85 PRO A O 1
ATOM 681 N N . PRO A 1 86 ? -2.743 10.899 -5.576 1.00 50.78 86 PRO A N 1
ATOM 682 C CA . PRO A 1 86 ? -2.207 12.212 -5.233 1.00 50.78 86 PRO A CA 1
ATOM 683 C C . PRO A 1 86 ? -0.816 12.365 -5.849 1.00 50.78 86 PRO A C 1
ATOM 685 O O . PRO A 1 86 ? 0.014 11.470 -5.731 1.00 50.78 86 PRO A O 1
ATOM 688 N N . GLN A 1 87 ? -0.634 13.464 -6.587 1.00 48.66 87 GLN A N 1
ATOM 689 C CA . GLN A 1 87 ? 0.640 13.819 -7.194 1.00 48.66 87 GLN A CA 1
ATOM 690 C C . GLN A 1 87 ? 1.659 13.855 -6.064 1.00 48.66 87 GLN A C 1
ATOM 692 O O . GLN A 1 87 ? 1.531 14.709 -5.184 1.00 48.66 87 GLN A O 1
ATOM 697 N N . ASN A 1 88 ? 2.621 12.939 -6.124 1.00 47.91 88 ASN A N 1
ATOM 698 C CA . ASN A 1 88 ? 3.709 12.762 -5.174 1.00 47.91 88 ASN A CA 1
ATOM 699 C C . ASN A 1 88 ? 3.322 11.848 -3.990 1.00 47.91 88 ASN A C 1
ATOM 701 O O . ASN A 1 88 ? 2.461 12.168 -3.163 1.00 47.91 88 ASN A O 1
ATOM 705 N N . CYS A 1 89 ? 4.030 10.718 -3.884 1.00 51.53 89 CYS A N 1
ATOM 706 C CA . CYS A 1 89 ? 4.716 10.465 -2.623 1.00 51.53 89 CYS A CA 1
ATOM 707 C C . CYS A 1 89 ? 5.524 11.724 -2.268 1.00 51.53 89 CYS A C 1
ATOM 709 O O . CYS A 1 89 ? 5.359 12.175 -1.118 1.00 51.53 89 CYS A O 1
#

Nearest PDB structures (foldseek):
  5b04-assembly1_F  TM=3.867E-01  e=8.884E+00  Schizosaccharomyces pombe 972h-

Mean predicted aligned error: 7.04 Å

Foldseek 3Di:
DPDDDAWAWEWEQDPNDIDTWTADRVPRDTAPPQCADPVVRDRHDHQEYEYADDVRQVVVVVVCVVDVVNVSHYYDYPPDPDDRDPDDD

pLDDT: mean 81.29, std 15.7, range [34.28, 92.69]

Sequence (89 aa):
MEKGKRDYFLACVEDGSLSMKPYCGSCGLQLNEDYFCENCQSQCRCTHVKCEDRDSYSLMDALIKKNERFKNFTVEILLNGNKQPPQNC

Radius of gyration: 13.12 Å; Cα contacts (8 Å, |Δi|>4): 158; chains: 1; bounding box: 38×29×31 Å

Secondary structure (DSSP, 8-state):
----PPPEEEEEEETTEEEEEEE-TTT-PBP-TTSEETTTTEE----EEEESSHHHHHHHHHHHHH-GGGTT-EEEE---SS-PPPS--

Solvent-accessible surface area (backbone atoms only — not comparable to full-atom values): 5345 Å² total; per-residue (Å²): 132,86,80,74,51,69,24,25,26,46,28,38,68,54,97,88,37,85,44,75,47,48,29,34,30,81,81,66,45,73,34,50,97,85,33,36,27,80,90,75,71,40,82,55,70,65,43,34,35,37,10,65,43,70,65,34,33,54,54,48,54,53,48,37,75,74,33,77,91,34,66,79,48,45,79,44,63,57,72,85,77,91,68,83,71,76,88,70,134